Protein AF-A0A378VY12-F1 (afdb_monomer_lite)

Structure (mmCIF, N/CA/C/O backbone):
data_AF-A0A378VY12-F1
#
_entry.id   AF-A0A378VY12-F1
#
loop_
_atom_site.group_PDB
_atom_site.id
_atom_site.type_symbol
_atom_site.label_atom_id
_atom_site.label_alt_id
_atom_site.label_comp_id
_atom_site.label_asym_id
_atom_site.label_entity_id
_atom_site.label_seq_id
_atom_site.pdbx_PDB_ins_code
_atom_site.Cartn_x
_atom_site.Cartn_y
_atom_site.Cartn_z
_atom_site.occupancy
_atom_site.B_iso_or_equiv
_atom_site.auth_seq_id
_atom_site.auth_comp_id
_atom_site.auth_asym_id
_atom_site.auth_atom_id
_atom_site.pdbx_PDB_model_num
ATOM 1 N N . MET A 1 1 ? 10.772 6.539 15.369 1.00 72.25 1 MET A N 1
ATOM 2 C CA . MET A 1 1 ? 11.873 6.162 14.451 1.00 72.25 1 MET A CA 1
ATOM 3 C C . MET A 1 1 ? 11.478 5.168 13.371 1.00 72.25 1 MET A C 1
ATOM 5 O O . MET A 1 1 ? 11.805 5.438 12.226 1.00 72.25 1 MET A O 1
ATOM 9 N N . GLY A 1 2 ? 10.732 4.095 13.667 1.00 82.75 2 GLY A N 1
ATOM 10 C CA . GLY A 1 2 ? 10.346 3.103 12.646 1.00 82.75 2 GLY A CA 1
ATOM 11 C C . GLY A 1 2 ? 9.664 3.691 11.401 1.00 82.75 2 GLY A C 1
ATOM 12 O O . GLY A 1 2 ? 10.116 3.444 10.294 1.00 82.75 2 GLY A O 1
ATOM 13 N N . ILE A 1 3 ? 8.651 4.550 11.575 1.00 84.12 3 ILE A N 1
ATOM 14 C CA . ILE A 1 3 ? 7.913 5.156 10.448 1.00 84.12 3 ILE A CA 1
ATOM 15 C C . ILE A 1 3 ? 8.836 5.974 9.535 1.00 84.12 3 ILE A C 1
ATOM 17 O O . ILE A 1 3 ? 8.755 5.847 8.320 1.00 84.12 3 ILE A O 1
ATOM 21 N N . ALA A 1 4 ? 9.736 6.780 10.108 1.00 87.81 4 ALA A N 1
ATOM 22 C CA . ALA A 1 4 ? 10.657 7.613 9.338 1.00 87.81 4 ALA A CA 1
ATOM 23 C C . ALA A 1 4 ? 11.628 6.767 8.499 1.00 87.81 4 ALA A C 1
ATOM 25 O O . ALA A 1 4 ? 11.834 7.053 7.322 1.00 87.81 4 ALA A O 1
ATOM 26 N N . LEU A 1 5 ? 12.166 5.690 9.083 1.00 88.94 5 LEU A N 1
ATOM 27 C CA . LEU A 1 5 ? 13.045 4.755 8.379 1.00 88.94 5 LEU A CA 1
ATOM 28 C C . LEU A 1 5 ? 12.299 4.024 7.259 1.00 88.94 5 LEU A C 1
ATOM 30 O O . LEU A 1 5 ? 12.764 4.013 6.121 1.00 88.94 5 LEU A O 1
ATOM 34 N N . THR A 1 6 ? 11.120 3.470 7.550 1.00 86.81 6 THR A N 1
ATOM 35 C CA . THR A 1 6 ? 10.305 2.770 6.548 1.00 86.81 6 THR A CA 1
ATOM 36 C C . THR A 1 6 ? 9.918 3.696 5.401 1.00 86.81 6 THR A C 1
ATOM 38 O O . THR A 1 6 ? 9.998 3.300 4.242 1.00 86.81 6 THR A O 1
ATOM 41 N N . HIS A 1 7 ? 9.550 4.942 5.703 1.00 86.06 7 HIS A N 1
ATOM 42 C CA . HIS A 1 7 ? 9.200 5.932 4.690 1.00 86.06 7 HIS A CA 1
ATOM 43 C C . HIS A 1 7 ? 10.402 6.280 3.799 1.00 86.06 7 HIS A C 1
ATOM 45 O O . HIS A 1 7 ? 10.271 6.297 2.577 1.00 86.06 7 HIS A O 1
ATOM 51 N N . ALA A 1 8 ? 11.586 6.487 4.386 1.00 87.12 8 ALA A N 1
ATOM 52 C CA . ALA A 1 8 ? 12.810 6.764 3.634 1.00 87.12 8 ALA A CA 1
ATOM 53 C C . ALA A 1 8 ? 13.196 5.602 2.701 1.00 87.12 8 ALA A C 1
ATOM 55 O O . ALA A 1 8 ? 13.467 5.815 1.517 1.00 87.12 8 ALA A O 1
ATOM 56 N N . VAL A 1 9 ? 13.165 4.365 3.208 1.00 86.81 9 VAL A N 1
ATOM 57 C CA . VAL A 1 9 ? 13.457 3.156 2.418 1.00 86.81 9 VAL A CA 1
ATOM 58 C C . VAL A 1 9 ? 12.435 2.972 1.297 1.00 86.81 9 VAL A C 1
ATOM 60 O O . VAL A 1 9 ? 12.815 2.697 0.157 1.00 86.81 9 VAL A O 1
ATOM 63 N N . PHE A 1 10 ? 11.148 3.176 1.594 1.00 84.94 10 PHE A N 1
ATOM 64 C CA . PHE A 1 10 ? 10.078 3.085 0.606 1.00 84.94 10 PHE A CA 1
ATOM 65 C C . PHE A 1 10 ? 10.327 4.035 -0.568 1.00 84.94 10 PHE A C 1
ATOM 67 O O . PHE A 1 10 ? 10.362 3.584 -1.713 1.00 84.94 10 PHE A O 1
ATOM 74 N N . TRP A 1 11 ? 10.570 5.322 -0.311 1.00 83.00 11 TRP A N 1
ATOM 75 C CA . TRP A 1 11 ? 10.808 6.286 -1.391 1.00 83.00 11 TRP A CA 1
ATOM 76 C C . TRP A 1 11 ? 12.105 6.024 -2.160 1.00 83.00 11 TRP A C 1
ATOM 78 O O . TRP A 1 11 ? 12.129 6.198 -3.378 1.00 83.00 11 TRP A O 1
ATOM 88 N N . SER A 1 12 ? 13.152 5.543 -1.486 1.00 85.25 12 SER A N 1
ATOM 89 C CA . SER A 1 12 ? 14.435 5.216 -2.119 1.00 85.25 12 SER A CA 1
ATOM 90 C C . SER A 1 12 ? 14.323 4.066 -3.136 1.00 85.25 12 SER A C 1
ATOM 92 O O . SER A 1 12 ? 14.873 4.140 -4.239 1.00 85.25 12 SER A O 1
ATOM 94 N N . ILE A 1 13 ? 13.565 3.016 -2.807 1.00 84.00 13 ILE A N 1
ATOM 95 C CA . ILE A 1 13 ? 13.442 1.823 -3.659 1.00 84.00 13 ILE A CA 1
ATOM 96 C C . ILE A 1 13 ? 12.318 1.976 -4.691 1.00 84.00 13 ILE A C 1
ATOM 98 O O . ILE A 1 13 ? 12.460 1.532 -5.827 1.00 84.00 13 ILE A O 1
ATOM 102 N N . THR A 1 14 ? 11.203 2.618 -4.343 1.00 80.75 14 THR A N 1
ATOM 103 C CA . THR A 1 14 ? 9.993 2.591 -5.183 1.00 80.75 14 THR A CA 1
ATOM 104 C C . THR A 1 14 ? 10.190 3.279 -6.532 1.00 80.75 14 THR A C 1
ATOM 106 O O . THR A 1 14 ? 9.794 2.725 -7.555 1.00 80.75 14 THR A O 1
ATOM 109 N N . ALA A 1 15 ? 10.844 4.444 -6.571 1.00 79.50 15 ALA A N 1
ATOM 110 C CA . ALA A 1 15 ? 11.092 5.153 -7.829 1.00 79.50 15 ALA A CA 1
ATOM 111 C C . ALA A 1 15 ? 12.025 4.361 -8.762 1.00 79.50 15 ALA A C 1
ATOM 113 O O . ALA A 1 15 ? 11.753 4.223 -9.956 1.00 79.50 15 ALA A O 1
ATOM 114 N N . SER A 1 16 ? 13.102 3.791 -8.212 1.00 79.56 16 SER A N 1
ATOM 115 C CA . SER A 1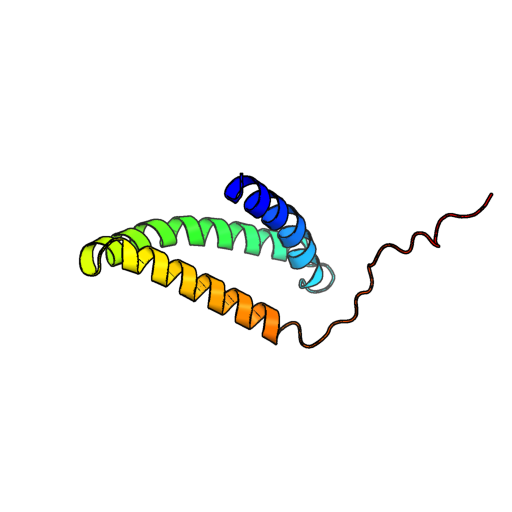 16 ? 14.059 2.991 -8.983 1.00 79.56 16 SER A CA 1
ATOM 116 C C . SER A 1 16 ? 13.448 1.672 -9.466 1.00 79.56 16 SER A C 1
ATOM 118 O O . SER A 1 16 ? 13.674 1.272 -10.610 1.00 79.56 16 SER A O 1
ATOM 120 N N . LEU A 1 17 ? 12.617 1.027 -8.642 1.00 79.94 17 LEU A N 1
ATOM 121 C CA . LEU A 1 17 ? 11.876 -0.172 -9.019 1.00 79.94 17 LEU A CA 1
ATOM 122 C C . LEU A 1 17 ? 10.850 0.126 -10.117 1.00 79.94 17 LEU A C 1
ATOM 124 O O . LEU A 1 17 ? 10.815 -0.605 -11.103 1.00 79.94 17 LEU A O 1
ATOM 128 N N . ALA A 1 18 ? 10.077 1.211 -9.988 1.00 79.56 18 ALA A N 1
ATOM 129 C CA . ALA A 1 18 ? 9.057 1.620 -10.955 1.00 79.56 18 ALA A CA 1
ATOM 130 C C . ALA A 1 18 ? 9.632 1.839 -12.363 1.00 79.56 18 ALA A C 1
ATOM 132 O O . ALA A 1 18 ? 9.025 1.430 -13.350 1.00 79.56 18 ALA A O 1
ATOM 133 N N . VAL A 1 19 ? 10.826 2.429 -12.468 1.00 76.50 19 VAL A N 1
ATOM 134 C CA . VAL A 1 19 ? 11.506 2.614 -13.760 1.00 76.50 19 VAL A CA 1
ATOM 135 C C . VAL A 1 19 ? 12.039 1.289 -14.316 1.00 76.50 19 VAL A C 1
ATOM 137 O O . VAL A 1 19 ? 12.000 1.088 -15.525 1.00 76.50 19 VAL A O 1
ATOM 140 N N . ARG A 1 20 ? 12.490 0.360 -13.460 1.00 71.56 20 ARG A N 1
ATOM 141 C CA . ARG A 1 20 ? 12.986 -0.965 -13.884 1.00 71.56 20 ARG A CA 1
ATOM 142 C C . ARG A 1 20 ? 11.887 -1.893 -14.407 1.00 71.56 20 ARG A C 1
ATOM 144 O O . ARG A 1 20 ? 12.160 -2.685 -15.300 1.00 71.56 20 ARG A O 1
ATOM 151 N N . ILE A 1 21 ? 10.674 -1.811 -13.856 1.00 70.62 21 ILE A N 1
ATOM 152 C CA . ILE A 1 21 ? 9.504 -2.565 -14.348 1.00 70.62 21 ILE A CA 1
ATOM 153 C C . ILE A 1 21 ? 8.828 -1.897 -15.554 1.00 70.62 21 ILE A C 1
ATOM 155 O O . ILE A 1 21 ? 7.989 -2.516 -16.208 1.00 70.62 21 ILE A O 1
ATOM 159 N N . ALA A 1 22 ? 9.166 -0.639 -15.853 1.00 73.56 22 ALA A N 1
ATOM 160 C CA . ALA A 1 22 ? 8.638 0.069 -17.008 1.00 73.56 22 ALA A CA 1
ATOM 161 C C . ALA A 1 22 ? 9.243 -0.478 -18.309 1.00 73.56 22 ALA A C 1
ATOM 163 O O . ALA A 1 22 ? 10.439 -0.745 -18.398 1.00 73.56 22 ALA A O 1
ATOM 164 N N . LEU A 1 23 ? 8.416 -0.589 -19.353 1.00 60.66 23 LEU A N 1
ATOM 165 C CA . LEU A 1 23 ? 8.881 -0.900 -20.708 1.00 60.66 23 LEU A CA 1
ATOM 166 C C . LEU A 1 23 ? 9.930 0.130 -21.164 1.00 60.66 23 LEU A C 1
ATOM 168 O O . LEU A 1 23 ? 9.811 1.319 -20.853 1.00 60.66 23 LEU A O 1
ATOM 172 N N . VAL A 1 24 ? 10.938 -0.324 -21.918 1.00 64.94 24 VAL A N 1
ATOM 173 C CA . VAL A 1 24 ? 12.062 0.499 -22.402 1.00 64.94 24 VAL A CA 1
ATOM 174 C C . VAL A 1 24 ? 11.542 1.805 -23.021 1.00 64.94 24 VAL A C 1
ATOM 176 O O . VAL A 1 24 ? 10.723 1.786 -23.936 1.00 64.94 24 VAL A O 1
ATOM 179 N N . GLY A 1 25 ? 11.982 2.945 -22.477 1.00 70.88 25 GLY A N 1
ATOM 180 C CA . GLY A 1 25 ? 11.573 4.288 -22.913 1.00 70.88 25 GLY A CA 1
ATOM 181 C C . GLY A 1 25 ? 10.337 4.885 -22.216 1.00 70.88 25 GLY A C 1
ATOM 182 O O . GLY A 1 25 ? 10.054 6.063 -22.415 1.00 70.88 25 GLY A O 1
ATOM 183 N N . LYS A 1 26 ? 9.622 4.139 -21.358 1.00 77.88 26 LYS A N 1
ATOM 184 C CA . LYS A 1 26 ? 8.396 4.598 -20.659 1.00 77.88 26 LYS A CA 1
ATOM 185 C C . LYS A 1 26 ? 8.581 4.884 -19.159 1.00 77.88 26 LYS A C 1
ATOM 187 O O . LYS A 1 26 ? 7.606 4.904 -18.408 1.00 77.88 26 LYS A O 1
ATOM 192 N N . GLY A 1 27 ? 9.808 5.153 -18.710 1.00 75.50 27 GLY A N 1
ATOM 193 C CA . GLY A 1 27 ? 10.114 5.439 -17.298 1.00 75.50 27 GLY A CA 1
ATOM 194 C C . GLY A 1 27 ? 9.296 6.599 -16.709 1.00 75.50 27 GLY A C 1
ATOM 195 O O . GLY A 1 27 ? 8.727 6.463 -15.627 1.00 75.50 27 GLY A O 1
ATOM 196 N N . ASN A 1 28 ? 9.138 7.702 -17.453 1.00 79.50 28 ASN A N 1
ATOM 197 C CA . ASN A 1 28 ? 8.317 8.842 -17.019 1.00 79.50 28 ASN A CA 1
ATOM 198 C C . ASN A 1 28 ? 6.835 8.475 -16.854 1.00 79.50 28 ASN A C 1
ATOM 200 O O . ASN A 1 28 ? 6.178 8.978 -15.946 1.00 79.50 28 ASN A O 1
ATOM 204 N N . GLN A 1 29 ? 6.306 7.580 -17.696 1.00 80.62 29 GLN A N 1
ATOM 205 C CA . GLN A 1 29 ? 4.919 7.125 -17.591 1.00 80.62 29 GLN A CA 1
ATOM 206 C C . GLN A 1 29 ? 4.712 6.260 -16.341 1.00 80.62 29 GLN A C 1
ATOM 208 O O . GLN A 1 29 ? 3.694 6.401 -15.668 1.00 80.62 29 GLN A O 1
ATOM 213 N N . ALA A 1 30 ? 5.684 5.411 -15.993 1.00 83.06 30 ALA A N 1
ATOM 214 C CA . ALA A 1 30 ? 5.637 4.608 -14.772 1.00 83.06 30 ALA A CA 1
ATOM 215 C C . ALA A 1 30 ? 5.699 5.471 -13.502 1.00 83.06 30 ALA A C 1
ATOM 217 O O . ALA A 1 30 ? 4.941 5.232 -12.563 1.00 83.06 30 ALA A O 1
ATOM 218 N N . LEU A 1 31 ? 6.534 6.515 -13.492 1.00 85.44 31 LEU A N 1
ATOM 219 C CA . LEU A 1 31 ? 6.550 7.502 -12.406 1.00 85.44 31 LEU A CA 1
ATOM 220 C C . LEU A 1 31 ? 5.232 8.288 -12.324 1.00 85.44 31 LEU A C 1
ATOM 222 O O . LEU A 1 31 ? 4.731 8.523 -11.225 1.00 85.44 31 LEU A O 1
ATOM 226 N N . GLY A 1 32 ? 4.639 8.641 -13.469 1.00 88.12 32 GLY A N 1
ATOM 227 C CA . GLY A 1 32 ? 3.312 9.256 -13.532 1.00 88.12 32 GLY A CA 1
ATOM 228 C C . GLY A 1 32 ? 2.238 8.362 -12.912 1.00 88.12 32 GLY A C 1
ATOM 229 O O . GLY A 1 32 ? 1.528 8.796 -12.012 1.00 88.12 32 GLY A O 1
ATOM 230 N N . LEU A 1 33 ? 2.188 7.088 -13.308 1.00 87.69 33 LEU A N 1
ATOM 231 C CA . LEU A 1 33 ? 1.292 6.077 -12.733 1.00 87.69 33 LEU A CA 1
ATOM 232 C C . LEU A 1 33 ? 1.502 5.891 -11.226 1.00 87.69 33 LEU A C 1
ATOM 234 O O . LEU A 1 33 ? 0.524 5.794 -10.488 1.00 87.69 33 LEU A O 1
ATOM 238 N N . LEU A 1 34 ? 2.752 5.878 -10.755 1.00 87.88 34 LEU A N 1
ATOM 239 C CA . LEU A 1 34 ? 3.071 5.804 -9.328 1.00 87.88 34 LEU A CA 1
ATOM 240 C C . LEU A 1 34 ? 2.513 7.017 -8.566 1.00 87.88 34 LEU A C 1
ATOM 242 O O . LEU A 1 34 ? 1.895 6.865 -7.508 1.00 87.88 34 LEU A O 1
ATOM 246 N N . SER A 1 35 ? 2.705 8.218 -9.114 1.00 89.69 35 SER A N 1
ATOM 247 C CA . SER A 1 35 ? 2.194 9.459 -8.533 1.00 89.69 35 SER A CA 1
ATOM 248 C C . SER A 1 35 ? 0.664 9.460 -8.496 1.00 89.69 35 SER A C 1
ATOM 250 O O . SER A 1 35 ? 0.074 9.658 -7.432 1.00 89.69 35 SER A O 1
ATOM 252 N N . THR A 1 36 ? 0.012 9.128 -9.613 1.00 91.06 36 THR A N 1
ATOM 253 C CA . THR A 1 36 ? -1.449 9.007 -9.686 1.00 91.06 36 THR A CA 1
ATOM 254 C C . THR A 1 36 ? -1.973 7.951 -8.717 1.00 91.06 36 THR A C 1
ATOM 256 O O . THR A 1 36 ? -2.961 8.195 -8.029 1.00 91.06 36 THR A O 1
ATOM 259 N N . GLY A 1 37 ? -1.293 6.809 -8.598 1.00 87.62 37 GLY A N 1
ATOM 260 C CA . GLY A 1 37 ? -1.631 5.762 -7.636 1.00 87.62 37 GLY A CA 1
ATOM 261 C C . GLY A 1 37 ? -1.564 6.258 -6.192 1.00 87.62 37 GLY A C 1
ATOM 262 O O . GLY A 1 37 ? -2.478 5.998 -5.416 1.00 87.62 37 GLY A O 1
ATOM 263 N N . THR A 1 38 ? -0.534 7.035 -5.849 1.00 88.12 38 THR A N 1
ATOM 264 C CA . THR A 1 38 ? -0.383 7.634 -4.511 1.00 88.12 38 THR A CA 1
ATOM 265 C C . THR A 1 38 ? -1.526 8.598 -4.200 1.00 88.12 38 THR A C 1
ATOM 267 O O . THR A 1 38 ? -2.139 8.511 -3.136 1.00 88.12 38 THR A O 1
ATOM 270 N N . VAL A 1 39 ? -1.865 9.478 -5.145 1.00 91.50 39 VAL A N 1
ATOM 271 C CA . VAL A 1 39 ? -2.984 10.420 -4.997 1.00 91.50 39 VAL A CA 1
ATOM 272 C C . VAL A 1 39 ? -4.309 9.671 -4.863 1.00 91.50 39 VAL A C 1
ATOM 274 O O . VAL A 1 39 ? -5.100 9.972 -3.970 1.00 91.50 39 VAL A O 1
ATOM 277 N N . MET A 1 40 ? -4.534 8.657 -5.699 1.00 91.75 40 MET A N 1
ATOM 278 C CA . MET A 1 40 ? -5.751 7.850 -5.663 1.00 91.75 40 MET A CA 1
ATOM 279 C C . MET A 1 40 ? -5.879 7.081 -4.344 1.00 91.75 40 MET A C 1
ATOM 281 O O . MET A 1 40 ? -6.963 7.016 -3.767 1.00 91.75 40 MET A O 1
ATOM 285 N N . ALA A 1 41 ? -4.770 6.552 -3.823 1.00 86.94 41 ALA A N 1
ATOM 286 C CA . ALA A 1 41 ? -4.733 5.882 -2.530 1.00 86.94 41 ALA A CA 1
ATOM 287 C C . ALA A 1 41 ? -5.069 6.840 -1.379 1.00 86.94 41 ALA A C 1
ATOM 289 O O . ALA A 1 41 ? -5.804 6.457 -0.473 1.00 86.94 41 ALA A O 1
ATOM 290 N N . MET A 1 42 ? -4.594 8.089 -1.416 1.00 88.06 42 MET A N 1
ATOM 291 C CA . MET A 1 42 ? -4.974 9.100 -0.422 1.00 88.06 42 MET A CA 1
ATOM 292 C C . MET A 1 42 ? -6.453 9.485 -0.536 1.00 88.06 42 MET A C 1
ATOM 294 O O . MET A 1 42 ? -7.156 9.523 0.475 1.00 88.06 42 MET A O 1
ATOM 298 N N . ALA A 1 43 ? -6.936 9.716 -1.760 1.00 90.94 43 ALA A N 1
ATOM 299 C CA . ALA A 1 43 ? -8.316 10.112 -2.022 1.00 90.94 43 ALA A CA 1
ATOM 300 C C . ALA A 1 43 ? -9.327 9.028 -1.609 1.00 90.94 43 ALA A C 1
ATOM 302 O O . ALA A 1 43 ? -10.342 9.341 -0.991 1.00 90.94 43 ALA A O 1
ATOM 303 N N . ALA A 1 44 ? -9.044 7.756 -1.905 1.00 88.19 44 ALA A N 1
ATOM 304 C CA . ALA A 1 44 ? -9.916 6.632 -1.559 1.00 88.19 44 ALA A CA 1
ATOM 305 C C . ALA A 1 44 ? -9.664 6.077 -0.144 1.00 88.19 44 ALA A C 1
ATOM 307 O O . ALA A 1 44 ? -10.580 5.559 0.495 1.00 88.19 44 ALA A O 1
ATOM 308 N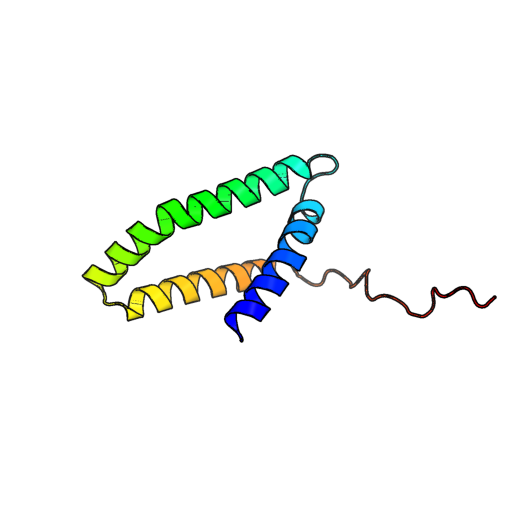 N . GLY A 1 45 ? -8.440 6.186 0.376 1.00 82.81 45 GLY A N 1
ATOM 309 C CA . GLY A 1 45 ? -8.040 5.570 1.642 1.00 82.81 45 GLY A CA 1
ATOM 310 C C . GLY A 1 45 ? -8.730 6.174 2.863 1.00 82.81 45 GLY A C 1
ATOM 311 O O . GLY A 1 45 ? -9.151 5.440 3.755 1.00 82.81 45 GLY A O 1
ATOM 312 N N . ILE A 1 46 ? -8.909 7.498 2.890 1.00 84.62 46 ILE A N 1
ATOM 313 C CA . ILE A 1 46 ? -9.600 8.194 3.987 1.00 84.62 46 ILE A CA 1
ATOM 314 C C . ILE A 1 46 ? -11.086 7.791 4.081 1.00 84.62 46 ILE A C 1
ATOM 316 O O . ILE A 1 46 ? -11.506 7.377 5.168 1.00 84.62 46 ILE A O 1
ATOM 320 N N . PRO A 1 47 ? -11.902 7.865 3.006 1.00 84.62 47 PRO A N 1
ATOM 321 C CA . PRO A 1 47 ? -13.308 7.477 3.083 1.00 84.62 47 PRO A CA 1
ATOM 322 C C . PRO A 1 47 ? -13.482 5.982 3.363 1.00 84.62 47 PRO A C 1
ATOM 324 O O . PRO A 1 47 ? -14.286 5.631 4.226 1.00 84.62 47 PRO A O 1
ATOM 327 N N . LEU A 1 48 ? -12.695 5.104 2.727 1.00 83.25 48 LEU A N 1
ATOM 328 C CA . LEU A 1 48 ? -12.750 3.662 2.997 1.00 83.25 48 LEU A CA 1
ATOM 329 C C . LEU A 1 48 ? -12.373 3.348 4.448 1.00 83.25 48 LEU A C 1
ATOM 331 O O . LEU A 1 48 ? -13.091 2.615 5.126 1.00 83.25 48 LEU A O 1
ATOM 335 N N . GLY A 1 49 ? -11.299 3.954 4.959 1.00 80.50 49 GLY A N 1
ATOM 336 C CA . GLY A 1 49 ? -10.866 3.776 6.344 1.00 80.50 49 GLY A CA 1
ATOM 337 C C . GLY A 1 49 ? -11.890 4.283 7.361 1.00 80.50 49 GLY A C 1
ATOM 338 O O . GLY A 1 49 ? -12.063 3.665 8.414 1.00 80.50 49 GLY A O 1
ATOM 339 N N . ARG A 1 50 ? -12.606 5.372 7.044 1.00 81.75 50 ARG A N 1
AT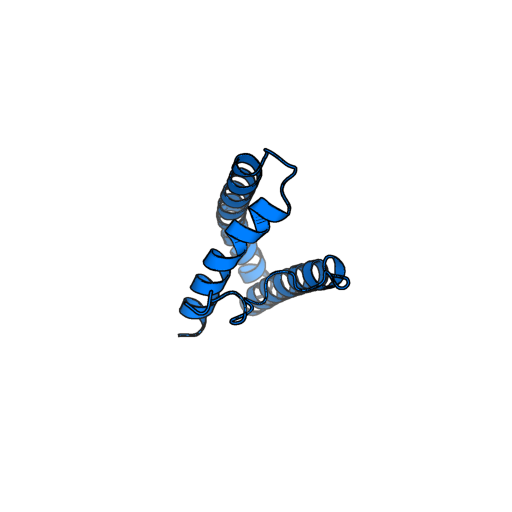OM 340 C CA . ARG A 1 50 ? -13.701 5.893 7.876 1.00 81.75 50 ARG A CA 1
ATOM 341 C C . ARG A 1 50 ? -14.934 5.002 7.838 1.00 81.75 50 ARG A C 1
ATOM 343 O O . ARG A 1 50 ? -15.484 4.744 8.903 1.00 81.75 50 ARG A O 1
ATOM 350 N N . MET A 1 51 ? -15.345 4.516 6.667 1.00 80.62 51 MET A N 1
ATOM 351 C CA . MET A 1 51 ? -16.487 3.603 6.557 1.00 80.62 51 MET A CA 1
ATOM 352 C C . MET A 1 51 ? -16.219 2.307 7.326 1.00 80.62 51 MET A C 1
ATOM 354 O O . MET A 1 51 ? -17.000 1.947 8.202 1.00 80.62 51 MET A O 1
ATOM 358 N N . VAL A 1 52 ? -15.072 1.661 7.093 1.00 81.75 52 VAL A N 1
ATOM 359 C CA . VAL A 1 52 ? -14.690 0.439 7.820 1.00 81.75 52 VAL A CA 1
ATOM 360 C C . VAL A 1 52 ? -14.582 0.700 9.327 1.00 81.75 52 VAL A C 1
ATOM 362 O O . VAL A 1 52 ? -15.104 -0.079 10.122 1.00 81.75 52 VAL A O 1
ATOM 365 N N . GLY A 1 53 ? -13.988 1.829 9.724 1.00 80.94 53 GLY A N 1
ATOM 366 C CA . GLY A 1 53 ? -13.836 2.200 11.130 1.00 80.94 53 GLY A CA 1
ATOM 367 C C . GLY A 1 53 ? -15.154 2.483 11.860 1.00 80.94 53 GLY A C 1
ATOM 368 O O . GLY A 1 53 ? -15.231 2.241 13.062 1.00 80.94 53 GLY A O 1
ATOM 369 N N . GLN A 1 54 ? -16.189 2.968 11.163 1.00 76.62 54 GLN A N 1
ATOM 370 C CA . GLN A 1 54 ? -17.508 3.202 11.764 1.00 76.62 54 GLN A CA 1
ATOM 371 C C . GLN A 1 54 ? -18.342 1.927 11.910 1.00 76.62 54 GLN A C 1
ATOM 373 O O . GLN A 1 54 ? -19.040 1.794 12.910 1.00 76.62 54 GLN A O 1
ATOM 378 N N . TYR A 1 55 ? -18.260 0.988 10.961 1.00 76.31 55 TYR A N 1
ATOM 379 C CA . TYR A 1 55 ? -19.050 -0.249 11.019 1.00 76.31 55 TYR A CA 1
ATOM 380 C C . TYR A 1 55 ? -18.406 -1.349 11.874 1.00 76.31 55 TYR A C 1
ATOM 382 O O . TYR A 1 55 ? -19.113 -2.086 12.553 1.00 76.31 55 TYR A O 1
ATOM 390 N N . LEU A 1 56 ? -17.077 -1.484 11.832 1.00 75.62 56 LEU A N 1
ATOM 391 C CA . LEU A 1 56 ? -16.351 -2.637 12.391 1.00 75.62 56 LEU A CA 1
ATOM 392 C C . LEU A 1 56 ? -15.342 -2.246 13.487 1.00 75.62 56 LEU A C 1
ATOM 394 O O . LEU A 1 56 ? -14.643 -3.105 14.023 1.00 75.62 56 LEU A O 1
ATOM 398 N N . GLY A 1 57 ? -15.262 -0.958 13.830 1.00 79.06 57 GLY A N 1
ATOM 399 C CA . GLY A 1 57 ? -14.296 -0.427 14.788 1.00 79.06 57 GLY A CA 1
ATOM 400 C C . GLY A 1 57 ? -12.918 -0.157 14.177 1.00 79.06 57 GLY A C 1
ATOM 401 O O . GLY A 1 57 ? -12.575 -0.596 13.078 1.00 79.06 57 GLY A O 1
ATOM 402 N N . TRP A 1 58 ? -12.095 0.601 14.901 1.00 77.81 58 TRP A N 1
ATOM 403 C CA . TRP A 1 58 ? -10.789 1.072 14.427 1.00 77.81 58 TRP A CA 1
ATOM 404 C C . TRP A 1 58 ? -9.790 -0.068 14.155 1.00 77.81 58 TRP A C 1
ATOM 406 O O . TRP A 1 58 ? -8.897 0.079 13.318 1.00 77.81 58 TRP A O 1
ATOM 416 N N . GLN A 1 59 ? -9.956 -1.220 14.813 1.00 83.75 59 GLN A N 1
ATOM 417 C CA . GLN A 1 59 ? -9.118 -2.408 14.631 1.00 83.75 59 GLN A CA 1
ATOM 418 C C . GLN A 1 59 ? -9.268 -3.009 13.228 1.00 83.75 59 GLN A C 1
ATOM 420 O O . GLN A 1 59 ? -8.284 -3.469 12.647 1.00 83.75 59 GLN A O 1
ATOM 425 N N . ALA A 1 60 ? -10.475 -2.964 12.656 1.00 82.19 60 ALA A N 1
ATOM 426 C CA . ALA A 1 60 ? -10.731 -3.472 11.313 1.00 82.19 60 ALA A CA 1
ATOM 427 C C . ALA A 1 60 ? -9.976 -2.665 10.246 1.00 82.19 60 ALA A C 1
ATOM 429 O O . ALA A 1 60 ? -9.469 -3.247 9.290 1.00 82.19 60 ALA A O 1
ATOM 430 N N . SER A 1 61 ? -9.810 -1.352 10.437 1.00 81.88 61 SER A N 1
ATOM 431 C CA . SER A 1 61 ? -9.011 -0.512 9.535 1.00 81.88 61 SER A CA 1
ATOM 432 C C . SER A 1 61 ? -7.531 -0.915 9.538 1.00 81.88 61 SER A C 1
ATOM 434 O O . SER A 1 61 ? -6.918 -0.991 8.474 1.00 81.88 61 SER A O 1
ATOM 436 N N . PHE A 1 62 ? -6.962 -1.245 10.704 1.00 81.38 62 PHE A N 1
ATOM 437 C CA . PHE A 1 62 ? -5.591 -1.764 10.786 1.00 81.38 62 PHE A CA 1
ATOM 438 C C . PHE A 1 62 ? -5.455 -3.148 10.154 1.00 81.38 62 PHE A C 1
ATOM 440 O O . PHE A 1 62 ? -4.494 -3.387 9.422 1.00 81.38 62 PHE A O 1
ATOM 447 N N . LEU A 1 63 ? -6.423 -4.038 10.387 1.00 84.88 63 LEU A N 1
ATOM 448 C CA . LEU A 1 63 ? -6.460 -5.358 9.757 1.00 84.88 63 LEU A CA 1
ATOM 449 C C . LEU A 1 63 ? -6.537 -5.251 8.234 1.00 84.88 63 LEU A C 1
ATOM 451 O O . LEU A 1 63 ? -5.795 -5.945 7.548 1.00 84.88 63 LEU A O 1
ATOM 455 N N . LEU A 1 64 ? -7.365 -4.348 7.704 1.00 84.31 64 LEU A N 1
ATOM 456 C CA . LEU A 1 64 ? -7.507 -4.117 6.267 1.00 84.31 64 LEU A CA 1
ATOM 457 C C . LEU A 1 64 ? -6.189 -3.632 5.642 1.00 84.31 64 LEU A C 1
ATOM 459 O O . LEU A 1 64 ? -5.742 -4.177 4.635 1.00 84.31 64 LEU A O 1
ATOM 463 N N . ILE A 1 65 ? -5.532 -2.645 6.264 1.00 83.94 65 ILE A N 1
ATOM 464 C CA . ILE A 1 65 ? -4.229 -2.131 5.810 1.00 83.94 65 ILE A CA 1
ATOM 465 C C . ILE A 1 65 ? -3.158 -3.226 5.888 1.00 83.94 65 ILE A C 1
ATOM 467 O O . ILE A 1 65 ? -2.354 -3.373 4.963 1.00 83.94 65 ILE A O 1
ATOM 471 N N . GLY A 1 66 ? -3.160 -4.013 6.966 1.00 85.12 66 GLY A N 1
ATOM 472 C CA . GLY A 1 66 ? -2.275 -5.161 7.136 1.00 85.12 66 GLY A CA 1
ATOM 473 C C . GLY A 1 66 ? -2.491 -6.219 6.055 1.00 85.12 66 GLY A C 1
ATOM 474 O O . GLY A 1 66 ? -1.522 -6.678 5.456 1.00 85.12 66 GLY A O 1
ATOM 475 N N . LEU A 1 67 ? -3.747 -6.545 5.737 1.00 88.00 67 LEU A N 1
ATOM 476 C CA . LEU A 1 67 ? -4.109 -7.515 4.703 1.00 88.00 67 LEU A CA 1
ATOM 477 C C . LEU A 1 67 ? -3.687 -7.035 3.309 1.00 88.00 67 LEU A C 1
ATOM 479 O O . LEU A 1 67 ? -3.077 -7.793 2.559 1.00 88.00 67 LEU A O 1
ATOM 483 N N . CYS A 1 68 ? -3.941 -5.764 2.985 1.00 85.56 68 CYS A N 1
ATOM 484 C CA . CYS A 1 68 ? -3.472 -5.146 1.745 1.00 85.56 68 CYS A CA 1
ATOM 485 C C . CYS A 1 68 ? -1.941 -5.177 1.650 1.00 85.56 68 CYS A C 1
ATOM 487 O O . CYS A 1 68 ? -1.394 -5.546 0.613 1.00 85.56 68 CYS A O 1
ATOM 489 N N . SER A 1 69 ? -1.243 -4.847 2.739 1.00 84.44 69 SER A N 1
ATOM 490 C CA . SER A 1 69 ? 0.224 -4.883 2.783 1.00 84.44 69 SER A CA 1
ATOM 491 C C . SER A 1 69 ? 0.757 -6.304 2.604 1.00 84.44 69 SER A C 1
ATOM 493 O O . SER A 1 69 ? 1.690 -6.511 1.832 1.00 84.44 69 SER A O 1
ATOM 495 N N . ALA A 1 70 ? 0.137 -7.294 3.250 1.00 86.50 70 ALA A N 1
ATOM 496 C CA . ALA A 1 70 ? 0.475 -8.706 3.095 1.00 86.50 70 ALA A CA 1
ATOM 497 C C . ALA A 1 70 ? 0.221 -9.199 1.664 1.00 86.50 70 ALA A C 1
ATOM 499 O O . ALA A 1 70 ? 1.048 -9.923 1.116 1.00 86.50 70 ALA A O 1
ATOM 500 N N . ALA A 1 71 ? -0.872 -8.767 1.029 1.00 85.69 71 ALA A N 1
ATOM 501 C CA . ALA A 1 71 ? -1.161 -9.073 -0.368 1.00 85.69 71 ALA A CA 1
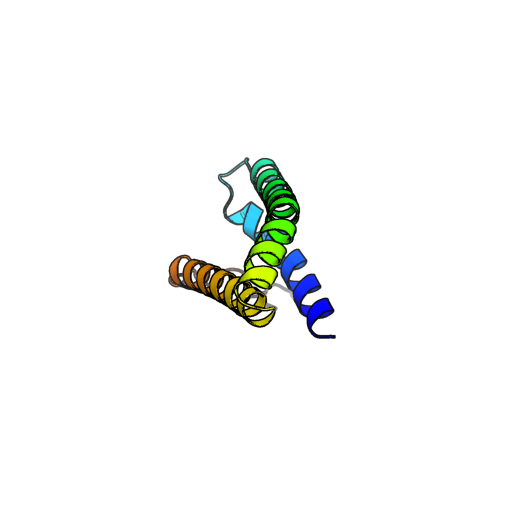ATOM 502 C C . ALA A 1 71 ? -0.103 -8.474 -1.305 1.00 85.69 71 ALA A C 1
ATOM 504 O O . ALA A 1 71 ? 0.408 -9.183 -2.169 1.00 85.69 71 ALA A O 1
ATOM 505 N N . VAL A 1 72 ? 0.296 -7.213 -1.103 1.00 81.56 72 VAL A N 1
ATOM 506 C CA . VAL A 1 72 ? 1.403 -6.591 -1.850 1.00 81.56 72 VAL A CA 1
ATOM 507 C C . VAL A 1 72 ? 2.706 -7.356 -1.620 1.00 81.56 72 VAL A C 1
ATOM 509 O O . VAL A 1 72 ? 3.411 -7.650 -2.582 1.00 81.56 72 VAL A O 1
ATOM 512 N N . MET A 1 73 ? 3.003 -7.747 -0.378 1.00 79.31 73 MET A N 1
ATOM 513 C CA . MET A 1 73 ? 4.160 -8.586 -0.053 1.00 79.31 73 MET A CA 1
ATOM 514 C C . MET A 1 73 ? 4.109 -9.933 -0.775 1.00 79.31 73 MET A C 1
ATOM 516 O O . MET A 1 73 ? 5.124 -10.369 -1.303 1.00 79.31 73 MET A O 1
ATOM 520 N N . ALA A 1 74 ? 2.945 -10.580 -0.833 1.00 81.56 74 ALA A N 1
ATOM 521 C CA . ALA A 1 74 ? 2.752 -11.850 -1.522 1.00 81.56 74 ALA A CA 1
ATOM 522 C C . ALA A 1 74 ? 2.893 -11.698 -3.042 1.00 81.56 74 ALA A C 1
ATOM 524 O O . ALA A 1 74 ? 3.509 -12.545 -3.685 1.00 81.56 74 ALA A O 1
ATOM 525 N N . VAL A 1 75 ? 2.378 -10.606 -3.616 1.00 76.88 75 VAL A N 1
ATOM 526 C CA . VAL A 1 75 ? 2.571 -10.265 -5.031 1.00 76.88 75 VAL A CA 1
ATOM 527 C C . VAL A 1 75 ? 4.046 -10.014 -5.313 1.00 76.88 75 VAL A C 1
ATOM 529 O O . VAL A 1 75 ? 4.559 -10.571 -6.273 1.00 76.88 75 VAL A O 1
ATOM 532 N N . LEU A 1 76 ? 4.755 -9.256 -4.472 1.00 70.38 76 LEU A N 1
ATOM 533 C CA . LEU A 1 76 ? 6.201 -9.073 -4.607 1.00 70.38 76 LEU A CA 1
ATOM 534 C C . LEU A 1 76 ? 6.944 -10.400 -4.460 1.00 70.38 76 LEU A C 1
ATOM 536 O O . LEU A 1 76 ? 7.796 -10.689 -5.282 1.00 70.38 76 LEU A O 1
ATOM 540 N N . ALA A 1 77 ? 6.608 -11.230 -3.474 1.00 74.06 77 ALA A N 1
ATOM 541 C CA . ALA A 1 77 ? 7.241 -12.529 -3.259 1.00 74.06 77 ALA A CA 1
ATOM 542 C C . ALA A 1 77 ? 6.993 -13.496 -4.428 1.00 74.06 77 ALA A C 1
ATOM 544 O O . ALA A 1 77 ? 7.876 -14.271 -4.784 1.00 74.06 77 ALA A O 1
ATOM 545 N N . LYS A 1 78 ? 5.810 -13.437 -5.052 1.00 68.69 78 LYS A N 1
ATOM 546 C CA . LYS A 1 78 ? 5.442 -14.277 -6.198 1.00 68.69 78 LYS A CA 1
ATOM 547 C C . LYS A 1 78 ? 5.955 -13.731 -7.535 1.00 68.69 78 LYS A C 1
ATOM 549 O O . LYS A 1 78 ? 6.290 -14.534 -8.398 1.00 68.69 78 LYS A O 1
ATOM 554 N N . SER A 1 79 ? 6.033 -12.407 -7.699 1.00 60.03 79 SER A N 1
ATOM 555 C CA . SER A 1 79 ? 6.647 -11.720 -8.852 1.00 60.03 79 SER A CA 1
ATOM 556 C C . SER A 1 79 ? 8.171 -11.624 -8.754 1.00 60.03 79 SER A C 1
ATOM 558 O O . SER A 1 79 ? 8.822 -11.403 -9.772 1.00 60.03 79 SER A O 1
ATOM 560 N N . LEU A 1 80 ? 8.756 -11.876 -7.579 1.00 49.81 80 LEU A N 1
ATOM 561 C CA . LEU A 1 80 ? 10.163 -12.239 -7.395 1.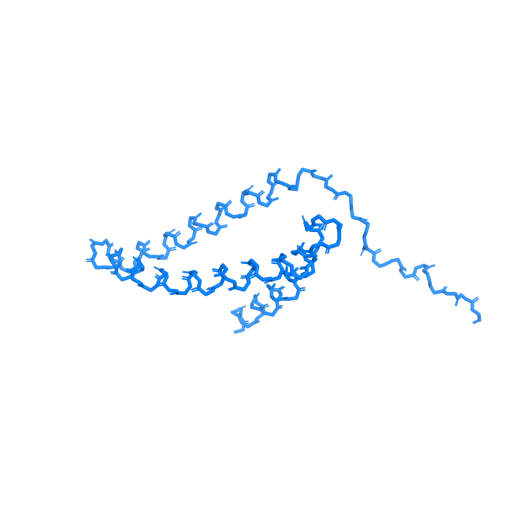00 49.81 80 LEU A CA 1
ATOM 562 C C . LEU A 1 80 ? 10.314 -13.769 -7.212 1.00 49.81 80 LEU A C 1
ATOM 564 O O . LEU A 1 80 ? 10.803 -14.218 -6.172 1.00 49.81 80 LEU A O 1
ATOM 568 N N . PRO A 1 81 ? 9.994 -14.628 -8.200 1.00 48.62 81 PRO A N 1
ATOM 569 C CA . PRO A 1 81 ? 10.595 -15.948 -8.226 1.00 48.62 81 PRO A CA 1
ATOM 570 C C . PRO A 1 81 ? 12.056 -15.748 -8.657 1.00 48.62 81 PRO A C 1
ATOM 572 O O . PRO A 1 81 ? 12.337 -15.584 -9.837 1.00 48.62 81 PRO A O 1
ATOM 575 N N . ARG A 1 82 ? 12.977 -15.671 -7.684 1.00 50.25 82 ARG A N 1
ATOM 576 C CA . ARG A 1 82 ? 14.447 -15.609 -7.861 1.00 50.25 82 ARG A CA 1
ATOM 577 C C . ARG A 1 82 ? 14.917 -14.835 -9.108 1.00 50.25 82 ARG A C 1
ATOM 579 O O . ARG A 1 82 ? 15.401 -15.442 -10.060 1.00 50.25 82 ARG A O 1
ATOM 586 N N . LEU A 1 83 ? 14.873 -13.502 -9.082 1.00 46.03 83 LEU A N 1
ATOM 587 C CA . LEU A 1 83 ? 15.741 -12.744 -9.988 1.00 46.03 83 LEU A CA 1
ATOM 588 C C . LEU A 1 83 ? 17.126 -12.585 -9.337 1.00 46.03 83 LEU A C 1
ATOM 590 O O . LEU A 1 83 ? 17.204 -12.163 -8.180 1.00 46.03 83 LEU A O 1
ATOM 594 N N . PRO A 1 84 ? 18.210 -12.968 -10.036 1.00 45.53 84 PRO A N 1
ATOM 595 C CA . PRO A 1 84 ? 19.561 -12.953 -9.498 1.00 45.53 84 PRO A CA 1
ATOM 596 C C . PRO A 1 84 ? 19.960 -11.519 -9.146 1.00 45.53 84 PRO A C 1
ATOM 598 O O . PRO A 1 84 ? 19.682 -10.576 -9.885 1.00 45.53 84 PRO A O 1
ATOM 601 N N . SER A 1 85 ? 20.623 -11.363 -8.003 1.00 42.16 85 SER A N 1
ATOM 602 C CA . SER A 1 85 ? 21.230 -10.111 -7.561 1.00 42.16 85 SER A CA 1
ATOM 603 C C . SER A 1 85 ? 22.325 -9.672 -8.541 1.00 42.16 85 SER A C 1
ATOM 605 O O . SER A 1 85 ? 23.494 -10.002 -8.370 1.00 42.16 85 SER A O 1
ATOM 607 N N . VAL A 1 86 ? 21.962 -8.900 -9.561 1.00 47.84 86 VAL A N 1
ATOM 608 C CA . VAL A 1 86 ? 22.898 -8.104 -10.371 1.00 47.84 86 VAL A CA 1
ATOM 609 C C . VAL A 1 86 ? 22.819 -6.646 -9.931 1.00 47.84 86 VAL A C 1
ATOM 611 O O . VAL A 1 86 ? 22.389 -5.788 -10.692 1.00 47.84 86 VAL A O 1
ATOM 614 N N . ASN A 1 87 ? 23.156 -6.386 -8.661 1.00 48.84 87 ASN A N 1
ATOM 615 C CA . ASN A 1 87 ? 23.785 -5.135 -8.206 1.00 48.84 87 ASN A CA 1
ATOM 616 C C . ASN A 1 87 ? 24.246 -5.208 -6.732 1.00 48.84 87 ASN A C 1
ATOM 618 O O . ASN A 1 87 ? 24.119 -4.232 -5.992 1.00 48.84 87 ASN A O 1
ATOM 622 N N . THR A 1 88 ? 24.760 -6.349 -6.257 1.00 42.56 88 THR A N 1
ATOM 623 C CA . THR A 1 88 ? 25.653 -6.307 -5.089 1.00 42.56 88 THR A CA 1
ATOM 624 C C . THR A 1 88 ? 26.911 -5.603 -5.557 1.00 42.56 88 THR A C 1
ATOM 626 O O . THR A 1 88 ? 27.662 -6.171 -6.348 1.00 42.56 88 THR A O 1
ATOM 629 N N . GLY A 1 89 ? 27.079 -4.348 -5.135 1.00 45.81 89 GLY A N 1
ATOM 630 C CA . GLY A 1 89 ? 28.286 -3.568 -5.360 1.00 45.81 89 GLY A CA 1
ATOM 631 C C . GLY A 1 89 ? 29.503 -4.415 -5.022 1.00 45.81 89 GLY A C 1
ATOM 632 O O . GLY A 1 89 ? 29.781 -4.690 -3.856 1.00 45.81 89 GLY A O 1
ATOM 633 N N . SER A 1 90 ? 30.184 -4.883 -6.063 1.00 45.91 90 SER A N 1
ATOM 634 C CA . SER A 1 90 ? 31.455 -5.554 -5.908 1.00 45.91 90 SER A CA 1
ATOM 635 C C . SER A 1 90 ? 32.470 -4.463 -5.614 1.00 45.91 90 SER A C 1
ATOM 637 O O . SER A 1 90 ? 32.838 -3.696 -6.499 1.00 45.91 90 SER A O 1
ATOM 639 N N . LEU A 1 91 ? 32.952 -4.416 -4.372 1.00 51.81 91 LEU A N 1
ATO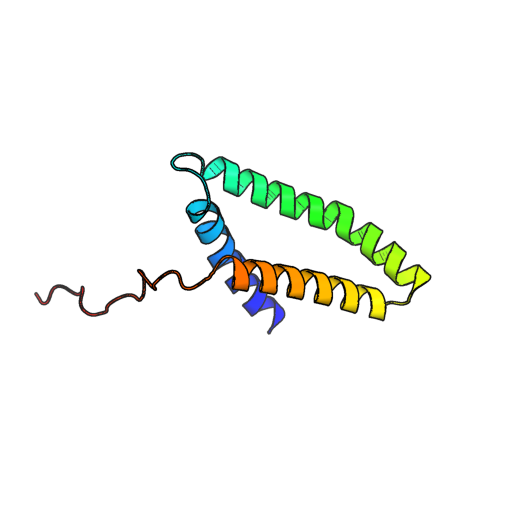M 640 C CA . LEU A 1 91 ? 34.146 -3.654 -3.985 1.00 51.81 91 LEU A CA 1
ATOM 641 C C . LEU A 1 91 ? 35.398 -4.083 -4.784 1.00 51.81 91 LEU A C 1
ATOM 643 O O . LEU A 1 91 ? 36.454 -3.481 -4.638 1.00 51.81 91 LEU A O 1
ATOM 647 N N . SER A 1 92 ? 35.279 -5.089 -5.658 1.00 51.62 92 SER A N 1
ATOM 648 C CA . SER A 1 92 ? 36.313 -5.528 -6.590 1.00 51.62 92 SER A CA 1
ATOM 649 C C . SER A 1 92 ? 36.395 -4.697 -7.880 1.00 51.62 92 SER A C 1
ATOM 651 O O . SER A 1 92 ? 37.253 -4.991 -8.707 1.00 51.62 92 SER A O 1
ATOM 653 N N . SER A 1 93 ? 35.535 -3.688 -8.085 1.00 48.31 93 SER A N 1
ATOM 654 C CA . SER A 1 93 ? 35.646 -2.749 -9.217 1.00 48.31 93 SER A CA 1
ATOM 655 C C . SER A 1 93 ? 36.401 -1.460 -8.879 1.00 48.31 93 SER A C 1
ATOM 657 O O . SER A 1 93 ? 36.315 -0.496 -9.638 1.00 48.31 93 SER A O 1
ATOM 659 N N . LEU A 1 94 ? 37.126 -1.409 -7.757 1.00 55.62 94 LEU A N 1
ATOM 660 C CA . LEU A 1 94 ? 38.133 -0.372 -7.559 1.00 55.62 94 LEU A CA 1
ATOM 661 C C . LEU A 1 94 ? 39.317 -0.695 -8.484 1.00 55.62 94 LEU A C 1
ATOM 663 O O . LEU A 1 94 ? 39.954 -1.732 -8.282 1.00 55.62 94 LEU A O 1
ATOM 667 N N . PRO A 1 95 ? 39.621 0.130 -9.505 1.00 56.75 95 PRO A N 1
ATOM 668 C CA . PRO A 1 95 ? 40.903 0.022 -10.172 1.00 56.75 95 PRO A CA 1
ATOM 669 C C . PRO A 1 95 ? 41.982 0.259 -9.112 1.00 56.75 95 PRO A C 1
ATOM 671 O O . PRO A 1 95 ? 42.047 1.324 -8.503 1.00 56.75 95 PRO A O 1
ATOM 674 N N . CYS A 1 96 ? 42.780 -0.774 -8.859 1.00 54.75 96 CYS A N 1
ATOM 675 C CA . CYS A 1 96 ? 44.072 -0.626 -8.214 1.00 54.75 96 CYS A CA 1
ATOM 676 C C . CYS A 1 96 ? 44.941 0.166 -9.198 1.00 54.75 96 CYS A C 1
ATOM 678 O O . CYS A 1 96 ? 45.356 -0.376 -10.225 1.00 54.75 96 CYS A O 1
ATOM 680 N N . PHE A 1 97 ? 45.103 1.456 -8.926 1.00 48.81 97 PHE A N 1
ATOM 681 C CA . PHE A 1 97 ? 46.186 2.277 -9.451 1.00 48.81 97 PHE A CA 1
ATOM 682 C C . PHE A 1 97 ? 47.071 2.678 -8.278 1.00 48.81 97 PHE A C 1
ATOM 684 O O . PHE A 1 97 ? 46.500 3.011 -7.212 1.00 48.81 97 PHE A O 1
#

Radius of gyration: 18.39 Å; chains: 1; bounding box: 65×26×38 Å

Secondary structure (DSSP, 8-state):
-HHHHHHHHHHHHHHHHHHHHSPTT-HHHHHHHHHHHHHHHHHHHHHHHHHHHHHH-HHHHHHHHHHHHHHHHHHHHHH-S---------GGGS---

InterPro domains:
  IPR020846 Major facilitator superfamily domain [PS50850] (1-97)
  IPR036259 MFS transporter superfamily [SSF103473] (4-86)
  IPR050189 Major Facilitator Superfamily Efflux Transporters [PTHR43124] (2-93)

Organism: Neisseria gonorrhoeae (NCBI:txid485)

Foldseek 3Di:
DVVVVVVVVCVVVVLVVQQVPDDPPCSVVSVVVVVVVVVVCVVPLVVVQVVCCVPPNNVSSVVVVVVVVVVVVVVVVVVCPPDDPPDPPDPVPPPPD

pLDDT: mean 75.51, std 14.11, range [42.16, 91.75]

Sequence (97 aa):
MGIALTHAVFWSITASLAVRIALVGKGNQALGLLSTGTVMAMAAGIPLGRMVGQYLGWQASFLLIGLCSAAVMAVLAKSLPRLPSVNTGSLSSLPCF